Protein AF-A0A2G9T7V9-F1 (afdb_monomer_lite)

Secondary structure (DSSP, 8-state):
-------TTTTTTS----HHHHHHTHHHHHHHHHHHHHHHTT--HHHHHHHHHHHHHHHHHHHS-GGGGSHHHHHHHHHTTHHHHHHHHHHTTTS--TTTTS--------------TT--HHHHHHHTT-S----PPPP-----------------------

InterPro domains:
  IPR026791 Dedicator of cytokinesis [PTHR23317] (16-110)

Radius of gyration: 36.36 Å; chains: 1; bounding box: 128×68×37 Å

pLDDT: mean 70.46, std 20.94, range [32.72, 96.25]

Organism: Teladorsagia circumcincta (NCBI:txid45464)

Sequence (162 aa):
STTTTLDSWGSLGSGELSYEFRRCHYLVGLALADLAAVLDSSSSSVLHARAIGLIHNLLSSHEADSRLTDPTIRARVAGLYLPLVTIVLDVAGQIHDPFANSPTGTREDRNGNSTSPGVNPKVALAIAGIGSAPSPPRTPTELNNNRPEKNKAMLNLELSRQ

Structure (mmCIF, N/CA/C/O backbone):
data_AF-A0A2G9T7V9-F1
#
_entry.id   AF-A0A2G9T7V9-F1
#
loop_
_atom_site.group_PDB
_atom_site.id
_atom_site.type_symbol
_atom_site.label_atom_id
_atom_site.label_alt_id
_atom_site.label_comp_id
_atom_site.label_asym_id
_atom_site.label_entity_id
_atom_site.label_seq_id
_atom_site.pdbx_PDB_ins_code
_atom_site.Cartn_x
_atom_site.Cartn_y
_atom_site.Cartn_z
_atom_site.occupancy
_atom_site.B_iso_or_equiv
_atom_site.auth_seq_id
_atom_site.auth_comp_id
_atom_site.auth_asym_id
_atom_site.auth_atom_id
_atom_site.pdbx_PDB_model_num
ATOM 1 N N . SER A 1 1 ? -41.106 -0.424 5.932 1.00 46.16 1 SER A N 1
ATOM 2 C CA . SER A 1 1 ? -40.651 -1.789 5.635 1.00 46.16 1 SER A CA 1
ATOM 3 C C . SER A 1 1 ? -39.223 -1.753 5.153 1.00 46.16 1 SER A C 1
ATOM 5 O O . SER A 1 1 ? -38.904 -1.038 4.214 1.00 46.16 1 SER A O 1
ATOM 7 N N . THR A 1 2 ? -38.386 -2.459 5.890 1.00 42.75 2 THR A N 1
ATOM 8 C CA . THR A 1 2 ? -36.970 -2.752 5.687 1.00 42.75 2 THR A CA 1
ATOM 9 C C . THR A 1 2 ? -36.777 -3.535 4.385 1.00 42.75 2 THR A C 1
ATOM 11 O O . THR A 1 2 ? -37.473 -4.524 4.177 1.00 42.75 2 THR A O 1
ATOM 14 N N . THR A 1 3 ? -35.846 -3.131 3.521 1.00 45.44 3 THR A N 1
ATOM 15 C CA . THR A 1 3 ? -35.287 -4.018 2.491 1.00 45.44 3 THR A CA 1
ATOM 16 C C . THR A 1 3 ? -33.825 -3.662 2.251 1.00 45.44 3 THR A C 1
ATOM 18 O O . THR A 1 3 ? -33.453 -2.515 2.027 1.00 45.44 3 THR A O 1
ATOM 21 N N . THR A 1 4 ? -33.022 -4.692 2.432 1.00 49.94 4 THR A N 1
ATOM 22 C CA . THR A 1 4 ? -31.573 -4.801 2.499 1.00 49.94 4 THR A CA 1
ATOM 23 C C . THR A 1 4 ? -30.913 -4.640 1.132 1.00 49.94 4 THR A C 1
ATOM 25 O O . THR A 1 4 ? -31.310 -5.319 0.192 1.00 49.94 4 THR A O 1
ATOM 28 N N . THR A 1 5 ? -29.846 -3.846 1.049 1.00 46.69 5 THR A N 1
ATOM 29 C CA . THR A 1 5 ? -28.776 -4.033 0.051 1.00 46.69 5 THR A CA 1
ATOM 30 C C . THR A 1 5 ? -27.459 -4.103 0.815 1.00 46.69 5 THR A C 1
ATOM 32 O O . THR A 1 5 ? -26.733 -3.120 0.968 1.00 46.69 5 THR A O 1
ATOM 35 N N . LEU A 1 6 ? -27.245 -5.267 1.422 1.00 48.47 6 LEU A N 1
ATOM 36 C CA . LEU A 1 6 ? -26.083 -5.645 2.216 1.00 48.47 6 LEU A CA 1
ATOM 37 C C . LEU A 1 6 ? -25.317 -6.699 1.406 1.00 48.47 6 LEU A C 1
ATOM 39 O O . LEU A 1 6 ? -25.261 -7.858 1.797 1.00 48.47 6 LEU A O 1
ATOM 43 N N . ASP A 1 7 ? -24.797 -6.322 0.237 1.00 44.56 7 ASP A N 1
ATOM 44 C CA . ASP A 1 7 ? -24.113 -7.278 -0.648 1.00 44.56 7 ASP A CA 1
ATOM 45 C C . ASP A 1 7 ? -23.092 -6.656 -1.623 1.00 44.56 7 ASP A C 1
ATOM 47 O O . ASP A 1 7 ? -22.383 -7.383 -2.310 1.00 44.56 7 ASP A O 1
ATOM 51 N N . SER A 1 8 ? -22.855 -5.337 -1.611 1.00 44.84 8 SER A N 1
ATOM 52 C CA . SER A 1 8 ? -21.847 -4.737 -2.512 1.00 44.84 8 SER A CA 1
ATOM 53 C C . SER A 1 8 ? -20.397 -4.771 -1.991 1.00 44.84 8 SER A C 1
ATOM 55 O O . SER A 1 8 ? -19.500 -4.230 -2.637 1.00 44.84 8 SER A O 1
ATOM 57 N N . TRP A 1 9 ? -20.131 -5.392 -0.838 1.00 51.91 9 TRP A N 1
ATOM 58 C CA . TRP A 1 9 ? -18.762 -5.617 -0.337 1.00 51.91 9 TRP A CA 1
ATOM 59 C C . TRP A 1 9 ? -18.235 -7.034 -0.601 1.00 51.91 9 TRP A C 1
ATOM 61 O O . TRP A 1 9 ? -17.067 -7.302 -0.334 1.00 51.91 9 TRP A O 1
ATOM 71 N N . GLY A 1 10 ? -19.046 -7.921 -1.191 1.00 45.84 10 GLY A N 1
ATOM 72 C CA . GLY A 1 10 ? -18.648 -9.298 -1.514 1.00 45.84 10 GLY A CA 1
ATOM 73 C C . GLY A 1 10 ? -17.699 -9.442 -2.711 1.00 45.84 10 GLY A C 1
ATOM 74 O O . GLY A 1 10 ? -17.119 -10.506 -2.890 1.00 45.84 10 GLY A O 1
ATOM 75 N N . SER A 1 11 ? -17.499 -8.383 -3.506 1.00 48.94 11 SER A N 1
ATOM 76 C CA . SER A 1 11 ? -16.651 -8.401 -4.712 1.00 48.94 11 SER A CA 1
ATOM 77 C C . SER A 1 11 ? -15.476 -7.411 -4.660 1.00 48.94 11 SER A C 1
ATOM 79 O O . SER A 1 11 ? -14.914 -7.065 -5.693 1.00 48.94 11 SER A O 1
ATOM 81 N N . LEU A 1 12 ? -15.077 -6.950 -3.470 1.00 52.12 12 LEU A N 1
ATOM 82 C CA . LEU A 1 12 ? -13.836 -6.175 -3.276 1.00 52.12 12 LEU A CA 1
ATOM 83 C C . LEU A 1 12 ? -12.598 -7.082 -3.097 1.00 52.12 12 LEU A C 1
ATOM 85 O O . LEU A 1 12 ? -11.537 -6.617 -2.696 1.00 52.12 12 LEU A O 1
ATOM 89 N N . GLY A 1 13 ? -12.752 -8.386 -3.357 1.00 51.69 13 GLY A N 1
ATOM 90 C CA . GLY A 1 13 ? -11.732 -9.419 -3.174 1.00 51.69 13 GLY A CA 1
ATOM 91 C C . GLY A 1 13 ? -10.824 -9.672 -4.378 1.00 51.69 13 GLY A C 1
ATOM 92 O O . GLY A 1 13 ? -9.943 -10.523 -4.276 1.00 51.69 13 GLY A O 1
ATOM 93 N N . SER A 1 14 ? -10.983 -8.967 -5.502 1.00 54.47 14 SER A N 1
ATOM 94 C CA . SER A 1 14 ? -9.890 -8.925 -6.471 1.00 54.47 14 SER A CA 1
ATOM 95 C C . SER A 1 14 ? -8.877 -7.918 -5.935 1.00 54.47 14 SER A C 1
ATOM 97 O O . SER A 1 14 ? -9.189 -6.740 -5.781 1.00 54.47 14 SER A O 1
ATOM 99 N N . GLY A 1 15 ? -7.667 -8.366 -5.593 1.00 61.34 15 GLY A N 1
ATOM 100 C CA . GLY A 1 15 ? -6.521 -7.500 -5.273 1.00 61.34 15 GLY A CA 1
ATOM 101 C C . GLY A 1 15 ? -6.060 -6.694 -6.492 1.00 61.34 15 GLY A C 1
ATOM 102 O O . GLY A 1 15 ? -4.878 -6.625 -6.796 1.00 61.34 15 GLY A O 1
ATOM 103 N N . GLU A 1 16 ? -6.998 -6.151 -7.253 1.00 78.12 16 GLU A N 1
ATOM 104 C CA . GLU A 1 16 ? -6.792 -5.470 -8.509 1.00 78.12 16 GLU A CA 1
ATOM 105 C C . GLU A 1 16 ? -6.872 -3.966 -8.263 1.00 78.12 16 GLU A C 1
ATOM 107 O O . GLU A 1 16 ? -7.810 -3.459 -7.638 1.00 78.12 16 GLU A O 1
ATOM 112 N N . LEU A 1 17 ? -5.886 -3.232 -8.776 1.00 88.00 17 LEU A N 1
ATOM 113 C CA . LEU A 1 17 ? -5.817 -1.777 -8.683 1.00 88.00 17 LEU A CA 1
ATOM 114 C C . LEU A 1 17 ? -6.781 -1.106 -9.685 1.00 88.00 17 LEU A C 1
ATOM 116 O O . LEU A 1 17 ? -6.388 -0.347 -10.574 1.00 88.00 17 LEU A O 1
ATOM 120 N N . SER A 1 18 ? -8.071 -1.405 -9.554 1.00 86.94 18 SER A N 1
ATOM 121 C CA . SER A 1 18 ? -9.116 -0.930 -10.460 1.00 86.94 18 SER A CA 1
ATOM 122 C C . SER A 1 18 ? -9.329 0.589 -10.378 1.00 86.94 18 SER A C 1
ATOM 124 O O . SER A 1 18 ? -8.910 1.277 -9.441 1.00 86.94 18 SER A O 1
ATOM 126 N N . TYR A 1 19 ? -10.013 1.150 -11.379 1.00 88.19 19 TYR A N 1
ATOM 127 C CA . TYR A 1 19 ? -10.420 2.560 -11.370 1.00 88.19 19 TYR A CA 1
ATOM 128 C C . TYR A 1 19 ? -11.308 2.900 -10.162 1.00 88.19 19 TYR A C 1
ATOM 130 O O . TYR A 1 19 ? -11.070 3.900 -9.486 1.00 88.19 19 TYR A O 1
ATOM 138 N N . GLU A 1 20 ? -12.273 2.038 -9.842 1.00 84.94 20 GLU A N 1
ATOM 139 C CA . GLU A 1 20 ? -13.173 2.231 -8.700 1.00 84.94 20 GLU A CA 1
ATOM 140 C C . GLU A 1 20 ? -12.425 2.157 -7.363 1.00 84.94 20 GLU A C 1
ATOM 142 O O . GLU A 1 20 ? -12.636 3.005 -6.494 1.00 84.94 20 GLU A O 1
ATOM 147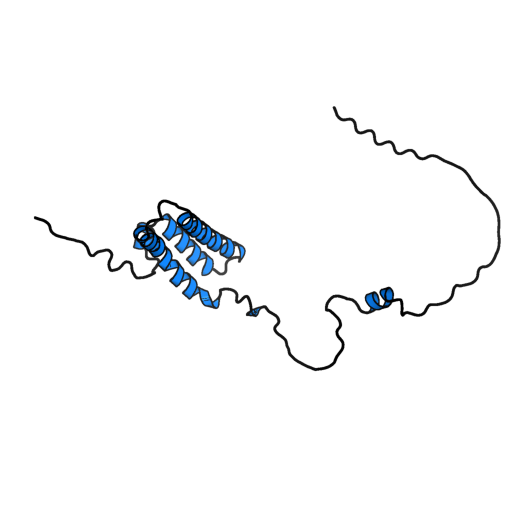 N N . PHE A 1 21 ? -11.467 1.232 -7.217 1.00 85.19 21 PHE A N 1
ATOM 148 C CA . PHE A 1 21 ? -10.611 1.173 -6.029 1.00 85.19 21 PHE A CA 1
ATOM 149 C C . PHE A 1 21 ? -9.829 2.480 -5.827 1.00 85.19 21 PHE A C 1
ATOM 151 O O . PHE A 1 21 ? -9.834 3.043 -4.728 1.00 85.19 21 PHE A O 1
ATOM 158 N N . ARG A 1 22 ? -9.210 3.003 -6.897 1.00 88.25 22 ARG A N 1
ATOM 159 C CA . ARG A 1 22 ? -8.456 4.267 -6.858 1.00 88.25 22 ARG A CA 1
ATOM 160 C C . ARG A 1 22 ? -9.331 5.472 -6.536 1.00 88.25 22 ARG A C 1
ATOM 162 O O . ARG A 1 22 ? -8.850 6.412 -5.920 1.00 88.25 22 ARG A O 1
ATOM 169 N N . ARG A 1 23 ? -10.607 5.461 -6.915 1.00 88.00 23 ARG A N 1
ATOM 170 C CA . ARG A 1 23 ? -11.542 6.547 -6.586 1.00 88.00 23 ARG A CA 1
ATOM 171 C C . ARG A 1 23 ? -12.010 6.504 -5.141 1.00 88.00 23 ARG A C 1
ATOM 173 O O . ARG A 1 23 ? -12.036 7.543 -4.489 1.00 88.00 23 ARG A O 1
ATOM 180 N N . CYS A 1 24 ? -12.357 5.321 -4.642 1.00 87.81 24 CYS A N 1
ATOM 181 C CA . CYS A 1 24 ? -12.837 5.143 -3.272 1.00 87.81 24 CYS A CA 1
ATOM 182 C C . CYS A 1 24 ? -11.726 5.343 -2.231 1.00 87.81 24 CYS A C 1
ATOM 184 O O . CYS A 1 24 ? -11.992 5.820 -1.131 1.00 87.81 24 CYS A O 1
ATOM 186 N N . HIS A 1 25 ? -10.478 5.025 -2.585 1.00 90.19 25 HIS A N 1
ATOM 187 C CA . HIS A 1 25 ? -9.323 5.112 -1.691 1.00 90.19 25 HIS A CA 1
ATOM 188 C C . HIS A 1 25 ? -8.224 5.984 -2.297 1.00 90.19 25 HIS A C 1
ATOM 190 O O . HIS A 1 25 ? -7.100 5.527 -2.481 1.00 90.19 25 HIS A O 1
ATOM 196 N N . TYR A 1 26 ? -8.547 7.242 -2.607 1.00 90.56 26 TYR A N 1
ATOM 197 C CA . TYR A 1 26 ? -7.709 8.121 -3.433 1.00 90.56 26 TYR A CA 1
ATOM 198 C C . TYR A 1 26 ? -6.217 8.131 -3.079 1.00 90.56 26 TYR A C 1
ATOM 200 O O . TYR A 1 26 ? -5.394 7.867 -3.948 1.00 90.56 26 TYR A O 1
ATOM 208 N N . LEU A 1 27 ? -5.846 8.377 -1.817 1.00 93.81 27 LEU A N 1
ATOM 209 C CA . LEU A 1 27 ? -4.430 8.473 -1.432 1.00 93.81 27 LEU A CA 1
ATOM 210 C C . LEU A 1 27 ? -3.686 7.135 -1.559 1.00 93.81 27 LEU A C 1
ATOM 212 O O . LEU A 1 27 ? -2.594 7.095 -2.119 1.00 93.81 27 LEU A O 1
ATOM 216 N N . VAL A 1 28 ? -4.282 6.043 -1.071 1.00 94.50 28 VAL A N 1
ATOM 217 C CA . VAL A 1 28 ? -3.675 4.701 -1.131 1.00 94.50 28 VAL A CA 1
ATOM 218 C C . VAL A 1 28 ? -3.628 4.207 -2.576 1.00 94.50 28 VAL A C 1
ATOM 220 O O . VAL A 1 28 ? -2.599 3.728 -3.037 1.00 94.50 28 VAL A O 1
ATOM 223 N N . GLY A 1 29 ? -4.722 4.372 -3.317 1.00 93.81 29 GLY A N 1
ATOM 224 C CA . GLY A 1 29 ? -4.819 3.990 -4.719 1.00 93.81 29 GLY A CA 1
ATOM 225 C C . GLY A 1 29 ? -3.872 4.780 -5.619 1.00 93.81 29 GLY A C 1
ATOM 226 O O . GLY A 1 29 ? -3.302 4.197 -6.536 1.00 93.81 29 GLY A O 1
ATOM 227 N N . LEU A 1 30 ? -3.661 6.072 -5.348 1.00 94.56 30 LEU A N 1
ATOM 228 C CA . LEU A 1 30 ? -2.665 6.885 -6.046 1.00 94.56 30 LEU A CA 1
ATOM 229 C C . LEU A 1 30 ? -1.245 6.404 -5.738 1.00 94.56 30 LEU A C 1
ATOM 231 O O . LEU A 1 30 ? -0.467 6.207 -6.663 1.00 94.56 30 LEU A O 1
ATOM 235 N N . ALA A 1 31 ? -0.925 6.165 -4.464 1.00 95.88 31 ALA A N 1
ATOM 236 C CA . ALA A 1 31 ? 0.385 5.668 -4.052 1.00 95.88 31 ALA A CA 1
ATOM 237 C C . ALA A 1 31 ? 0.715 4.296 -4.667 1.00 95.88 31 ALA A C 1
ATOM 239 O O . ALA A 1 31 ? 1.820 4.086 -5.159 1.00 95.88 31 ALA A O 1
ATOM 240 N N . LEU A 1 32 ? -0.250 3.371 -4.679 1.00 95.62 32 LEU A N 1
ATOM 241 C CA . LEU A 1 32 ? -0.089 2.050 -5.292 1.00 95.62 32 LEU A CA 1
ATOM 242 C C . LEU A 1 32 ? 0.015 2.132 -6.822 1.00 95.62 32 LEU A C 1
ATOM 244 O O . LEU A 1 32 ? 0.779 1.375 -7.415 1.00 95.62 32 LEU A O 1
ATOM 248 N N . ALA A 1 33 ? -0.703 3.060 -7.463 1.00 94.25 33 ALA A N 1
ATOM 249 C CA . ALA A 1 33 ? -0.586 3.288 -8.905 1.00 94.25 33 ALA A CA 1
ATOM 250 C C . ALA A 1 33 ? 0.780 3.861 -9.285 1.00 94.25 33 ALA A C 1
ATOM 252 O O . ALA A 1 33 ? 1.359 3.435 -10.281 1.00 94.25 33 ALA A O 1
ATOM 253 N N . ASP A 1 34 ? 1.291 4.796 -8.485 1.00 94.19 34 ASP A N 1
ATOM 254 C CA . ASP A 1 34 ? 2.618 5.376 -8.675 1.00 94.19 34 ASP A CA 1
ATOM 255 C C . ASP A 1 34 ? 3.708 4.315 -8.480 1.00 94.19 34 ASP A C 1
ATOM 257 O O . ASP A 1 34 ? 4.593 4.184 -9.320 1.00 94.19 34 ASP A O 1
ATOM 261 N N . LEU A 1 35 ? 3.589 3.470 -7.445 1.00 95.31 35 LEU A N 1
ATOM 262 C CA . LEU A 1 35 ? 4.486 2.328 -7.260 1.00 95.31 35 LEU A CA 1
ATOM 263 C C . LEU A 1 35 ? 4.473 1.400 -8.484 1.00 95.31 35 LEU A C 1
ATOM 265 O O . LEU A 1 35 ? 5.539 1.076 -8.998 1.00 95.31 35 LEU A O 1
ATOM 269 N N . ALA A 1 36 ? 3.294 0.988 -8.958 1.00 93.50 36 ALA A N 1
ATOM 270 C CA . ALA A 1 36 ? 3.177 0.100 -10.114 1.00 93.50 36 ALA A CA 1
ATOM 271 C C . ALA A 1 36 ? 3.822 0.709 -11.372 1.00 93.50 36 ALA A C 1
ATOM 273 O O . ALA A 1 36 ? 4.605 0.046 -12.045 1.00 93.50 36 ALA A O 1
ATOM 274 N N . ALA A 1 37 ? 3.554 1.988 -11.649 1.00 93.31 37 ALA A N 1
ATOM 275 C CA . ALA A 1 37 ? 4.118 2.689 -12.801 1.00 93.31 37 ALA A CA 1
ATOM 276 C C . ALA A 1 37 ? 5.645 2.840 -12.709 1.00 93.31 37 ALA A C 1
ATOM 278 O O . ALA A 1 37 ? 6.350 2.651 -13.700 1.00 93.31 37 ALA A O 1
ATOM 279 N N . VAL A 1 38 ? 6.166 3.162 -11.520 1.00 93.56 38 VAL A N 1
ATOM 280 C CA . VAL A 1 38 ? 7.609 3.288 -11.291 1.00 93.56 38 VAL A CA 1
ATOM 281 C C . VAL A 1 38 ? 8.301 1.943 -11.470 1.00 93.56 38 VAL A C 1
ATOM 283 O O . VAL A 1 38 ? 9.335 1.906 -12.127 1.00 93.56 38 VAL A O 1
ATOM 286 N N . LEU A 1 39 ? 7.739 0.856 -10.937 1.00 90.50 39 LEU A N 1
ATOM 287 C CA . LEU A 1 39 ? 8.347 -0.471 -11.041 1.00 90.50 39 LEU A CA 1
ATOM 288 C C . LEU A 1 39 ? 8.301 -1.057 -12.464 1.00 90.50 39 LEU A C 1
ATOM 290 O O . LEU A 1 39 ? 9.210 -1.799 -12.821 1.00 90.50 39 LEU A O 1
ATOM 294 N N . ASP A 1 40 ? 7.276 -0.738 -13.261 1.00 88.38 40 ASP A N 1
ATOM 295 C CA . ASP A 1 40 ? 7.162 -1.182 -14.663 1.00 88.38 40 ASP A CA 1
ATOM 296 C C . ASP A 1 40 ? 8.097 -0.401 -15.604 1.00 88.38 40 ASP A C 1
ATOM 298 O O . ASP A 1 40 ? 8.636 -0.916 -16.584 1.00 88.38 40 ASP A O 1
ATOM 302 N N . SER A 1 41 ? 8.345 0.869 -15.291 1.00 85.19 41 SER A N 1
ATOM 303 C CA . SER A 1 41 ? 9.306 1.672 -16.039 1.00 85.19 41 SER A CA 1
ATOM 304 C C . SER A 1 41 ? 10.750 1.197 -15.801 1.00 85.19 41 SER A C 1
ATOM 306 O O . SER A 1 41 ? 11.115 0.826 -14.690 1.00 85.19 41 SER A O 1
ATOM 308 N N . SER A 1 42 ? 11.635 1.291 -16.808 1.00 73.31 42 SER A N 1
ATOM 309 C CA . SER A 1 42 ? 13.095 1.085 -16.640 1.00 73.31 42 SER A CA 1
ATOM 310 C C . SER A 1 42 ? 13.771 2.242 -15.876 1.00 73.31 42 SER A C 1
ATOM 312 O O . SER A 1 42 ? 14.820 2.755 -16.270 1.00 73.31 42 SER A O 1
ATOM 314 N N . SER A 1 43 ? 13.114 2.719 -14.823 1.00 70.88 43 SER A N 1
ATOM 315 C CA . SER A 1 43 ? 13.476 3.888 -14.041 1.00 70.88 43 SER A CA 1
ATOM 316 C C . SER A 1 43 ? 14.731 3.678 -13.203 1.00 70.88 43 SER A C 1
ATOM 318 O O . SER A 1 43 ? 15.193 2.569 -12.944 1.00 70.88 43 SER A O 1
ATOM 320 N N . SER A 1 44 ? 15.291 4.796 -12.737 1.00 83.75 44 SER A N 1
ATOM 321 C CA . SER A 1 44 ? 16.399 4.795 -11.784 1.00 83.75 44 SER A CA 1
ATOM 322 C C . SER A 1 44 ? 16.037 4.005 -10.521 1.00 83.75 44 SER A C 1
ATOM 324 O O . SER A 1 44 ? 14.975 4.222 -9.933 1.00 83.75 44 SER A O 1
ATOM 326 N N . SER A 1 45 ? 16.967 3.181 -10.031 1.00 84.75 45 SER A N 1
ATOM 327 C CA . SER A 1 45 ? 16.842 2.463 -8.752 1.00 84.75 45 SER A CA 1
ATOM 328 C C . SER A 1 45 ? 16.521 3.386 -7.569 1.00 84.75 45 SER A C 1
ATOM 330 O O . SER A 1 45 ? 15.868 2.973 -6.612 1.00 84.75 45 SER A O 1
ATOM 332 N N . VAL A 1 46 ? 16.915 4.661 -7.655 1.00 89.00 46 VAL A N 1
ATOM 333 C CA . VAL A 1 46 ? 16.584 5.698 -6.669 1.00 89.00 46 VAL A CA 1
ATOM 334 C C . VAL A 1 46 ? 15.076 5.962 -6.615 1.00 89.00 46 VAL A C 1
ATOM 336 O O . VAL A 1 46 ? 14.522 6.132 -5.530 1.00 89.00 46 VAL A O 1
ATOM 339 N N . LEU A 1 47 ? 14.393 5.974 -7.764 1.00 91.31 47 LEU A N 1
ATOM 340 C CA . LEU A 1 47 ? 12.940 6.150 -7.821 1.00 91.31 47 LEU A CA 1
ATOM 341 C C . LEU A 1 47 ? 12.215 4.925 -7.270 1.00 91.31 47 LEU A C 1
ATOM 343 O O . LEU A 1 47 ? 11.270 5.095 -6.503 1.00 91.31 47 LEU A O 1
ATOM 347 N N . HIS A 1 48 ? 12.704 3.717 -7.567 1.00 91.00 48 HIS A N 1
ATOM 348 C CA . HIS A 1 48 ? 12.146 2.484 -7.004 1.00 91.00 48 HIS A CA 1
ATOM 349 C C . HIS A 1 48 ? 12.245 2.511 -5.475 1.00 91.00 48 HIS A C 1
ATOM 351 O O . HIS A 1 48 ? 11.245 2.330 -4.785 1.00 91.00 48 HIS A O 1
ATOM 357 N N . ALA A 1 49 ? 13.424 2.841 -4.933 1.00 91.06 49 ALA A N 1
ATOM 358 C CA . ALA A 1 49 ? 13.627 2.962 -3.491 1.00 91.06 49 ALA A CA 1
ATOM 359 C C . ALA A 1 49 ? 12.701 4.013 -2.854 1.00 91.06 49 ALA A C 1
ATOM 361 O O . ALA A 1 49 ? 12.166 3.795 -1.767 1.00 91.06 49 ALA A O 1
ATOM 362 N N . ARG A 1 50 ? 12.467 5.142 -3.535 1.00 94.06 50 ARG A N 1
ATOM 363 C CA . ARG A 1 50 ? 11.576 6.200 -3.045 1.00 94.06 50 ARG A CA 1
ATOM 364 C C . ARG A 1 50 ? 10.105 5.780 -3.055 1.00 94.06 50 ARG A C 1
ATOM 366 O O . ARG A 1 50 ? 9.412 6.042 -2.074 1.00 94.06 50 ARG A O 1
ATOM 373 N N . ALA A 1 51 ? 9.642 5.132 -4.122 1.00 94.19 51 ALA A N 1
ATOM 374 C CA . ALA A 1 51 ? 8.273 4.629 -4.228 1.00 94.19 51 ALA A CA 1
ATOM 375 C C . ALA A 1 51 ? 8.002 3.531 -3.185 1.00 94.19 51 ALA A C 1
ATOM 377 O O . ALA A 1 51 ? 7.000 3.581 -2.473 1.00 94.19 51 ALA A O 1
ATOM 378 N N . ILE A 1 52 ? 8.945 2.599 -3.011 1.00 93.69 52 ILE A N 1
ATOM 379 C CA . ILE A 1 52 ? 8.884 1.570 -1.963 1.00 93.69 52 ILE A CA 1
ATOM 380 C C . ILE A 1 52 ? 8.855 2.221 -0.575 1.00 93.69 52 ILE A C 1
ATOM 382 O O . ILE A 1 52 ? 8.014 1.874 0.254 1.00 93.69 52 ILE A O 1
ATOM 386 N N . GLY A 1 53 ? 9.724 3.206 -0.329 1.00 95.25 53 GLY A N 1
ATOM 387 C CA . GLY A 1 53 ? 9.758 3.950 0.930 1.00 95.25 53 GLY A CA 1
ATOM 388 C C . GLY A 1 53 ? 8.449 4.68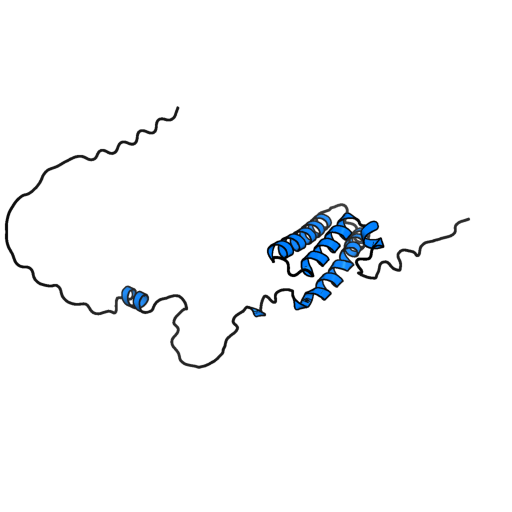5 1.232 1.00 95.25 53 GLY A C 1
ATOM 389 O O . GLY A 1 53 ? 8.019 4.722 2.383 1.00 95.25 53 GLY A O 1
ATOM 390 N N . LEU A 1 54 ? 7.773 5.225 0.213 1.00 96.00 54 LEU A N 1
ATOM 391 C CA . LEU A 1 54 ? 6.454 5.842 0.363 1.00 96.00 54 LEU A CA 1
ATOM 392 C C . LEU A 1 54 ? 5.421 4.819 0.851 1.00 96.00 54 LEU A C 1
ATOM 394 O O . LEU A 1 54 ? 4.736 5.080 1.843 1.00 96.00 54 LEU A O 1
ATOM 398 N N . ILE A 1 55 ? 5.333 3.654 0.201 1.00 96.25 55 ILE A N 1
ATOM 399 C CA . ILE A 1 55 ? 4.400 2.589 0.601 1.00 96.25 55 ILE A CA 1
ATOM 400 C C . ILE A 1 55 ? 4.717 2.074 2.005 1.00 96.25 55 ILE A C 1
ATOM 402 O O . ILE A 1 55 ? 3.804 1.917 2.815 1.00 96.25 55 ILE A O 1
ATOM 406 N N . HIS A 1 56 ? 5.999 1.891 2.322 1.00 96.06 56 HIS A N 1
ATOM 407 C CA . HIS A 1 56 ? 6.444 1.508 3.657 1.00 96.06 56 HIS A CA 1
ATOM 408 C C . HIS A 1 56 ? 5.982 2.518 4.714 1.00 96.06 56 HIS A C 1
ATOM 410 O O . HIS A 1 56 ? 5.338 2.142 5.687 1.00 96.06 56 HIS A O 1
ATOM 416 N N . ASN A 1 57 ? 6.231 3.813 4.503 1.00 95.56 57 ASN A N 1
ATOM 417 C CA . ASN A 1 57 ? 5.829 4.857 5.447 1.00 95.56 57 ASN A CA 1
ATOM 418 C C . ASN A 1 57 ? 4.313 4.903 5.659 1.00 95.56 57 ASN A C 1
ATOM 420 O O . ASN A 1 57 ? 3.853 5.148 6.774 1.00 95.56 57 ASN A O 1
ATOM 424 N N . LEU A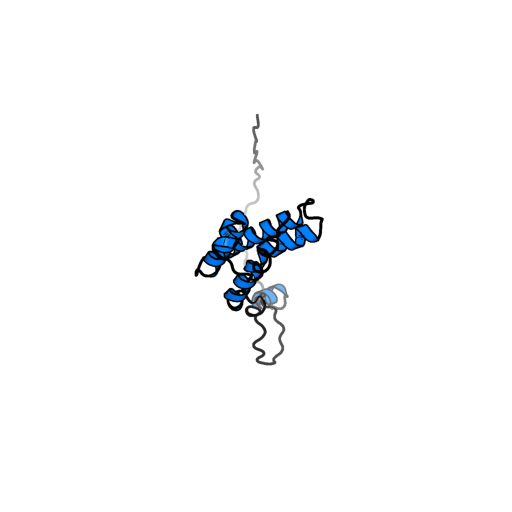 1 58 ? 3.533 4.664 4.605 1.00 94.88 58 LEU A N 1
ATOM 425 C CA . LEU A 1 58 ? 2.078 4.632 4.690 1.00 94.88 58 LEU A CA 1
ATOM 426 C C . LEU A 1 58 ? 1.592 3.438 5.528 1.00 94.88 58 LEU A C 1
ATOM 428 O O . LEU A 1 58 ? 0.749 3.613 6.406 1.00 94.88 58 LEU A O 1
ATOM 432 N N . LEU A 1 59 ? 2.167 2.252 5.303 1.00 94.69 59 LEU A N 1
ATOM 433 C CA . LEU A 1 59 ? 1.899 1.054 6.103 1.00 94.69 59 LEU A CA 1
ATOM 434 C C . LEU A 1 59 ? 2.287 1.264 7.570 1.00 94.69 59 LEU A C 1
ATOM 436 O O . LEU A 1 59 ? 1.463 1.021 8.448 1.00 94.69 59 LEU A O 1
ATOM 440 N N . SER A 1 60 ? 3.485 1.793 7.837 1.00 94.94 60 SER A N 1
ATOM 441 C CA . SER A 1 60 ? 3.940 2.101 9.199 1.00 94.94 60 SER A CA 1
ATOM 442 C C . SER A 1 60 ? 3.055 3.141 9.887 1.00 94.94 60 SER A C 1
ATOM 444 O O . SER A 1 60 ? 2.797 3.035 11.082 1.00 94.94 60 SER A O 1
ATOM 446 N N . SER A 1 61 ? 2.549 4.133 9.148 1.00 93.88 61 SER A N 1
ATOM 447 C CA . SER A 1 61 ? 1.630 5.136 9.701 1.00 93.88 61 SER A CA 1
ATOM 448 C C . SER A 1 61 ? 0.305 4.509 10.137 1.00 93.88 61 SER A C 1
ATOM 450 O O . SER A 1 61 ? -0.216 4.861 11.190 1.00 93.88 61 SER A O 1
ATOM 452 N N . HIS A 1 62 ? -0.227 3.557 9.364 1.00 94.31 62 HIS A N 1
ATOM 453 C CA . HIS A 1 62 ? -1.416 2.799 9.757 1.00 94.31 62 HIS A CA 1
ATOM 454 C C . HIS A 1 62 ? -1.136 1.801 10.886 1.00 94.31 62 HIS A C 1
ATOM 456 O O . HIS A 1 62 ? -1.981 1.600 11.750 1.00 94.31 62 HIS A O 1
ATOM 462 N N . GLU A 1 63 ? 0.043 1.188 10.921 1.00 91.12 63 GLU A N 1
ATOM 463 C CA . GLU A 1 63 ? 0.424 0.299 12.018 1.00 91.12 63 GLU A CA 1
ATOM 464 C C . GLU A 1 63 ? 0.516 1.049 13.357 1.00 91.12 63 GLU A C 1
ATOM 466 O O . GLU A 1 63 ? 0.071 0.542 14.385 1.00 91.12 63 GLU A O 1
ATOM 471 N N . ALA A 1 64 ? 1.040 2.278 13.340 1.00 93.19 64 ALA A N 1
ATOM 472 C CA . ALA A 1 64 ? 1.189 3.115 14.527 1.00 93.19 64 ALA A CA 1
ATOM 473 C C . ALA A 1 64 ? -0.103 3.835 14.965 1.00 93.19 64 ALA A C 1
ATOM 475 O O . ALA A 1 64 ? -0.135 4.421 16.052 1.00 93.19 64 ALA A O 1
ATOM 476 N N . ASP A 1 65 ? -1.167 3.827 14.154 1.00 94.12 65 ASP A N 1
ATOM 477 C CA . ASP A 1 65 ? -2.416 4.509 14.497 1.00 94.12 65 ASP A CA 1
ATOM 478 C C . ASP A 1 65 ? -3.194 3.720 15.563 1.00 94.12 65 ASP A C 1
ATOM 480 O O . ASP A 1 65 ? -3.776 2.663 15.310 1.00 94.12 65 ASP A O 1
ATOM 484 N N . SER A 1 66 ? -3.269 4.278 16.773 1.00 92.25 66 SER A N 1
ATOM 485 C CA . SER A 1 66 ? -3.996 3.687 17.902 1.00 92.25 66 SER A CA 1
ATOM 486 C C . SER A 1 66 ? -5.497 3.512 17.644 1.00 92.25 66 SER A C 1
ATOM 488 O O . SER A 1 66 ? -6.147 2.690 18.295 1.00 92.25 66 SER A O 1
ATOM 490 N N . ARG A 1 67 ? -6.071 4.217 16.662 1.00 92.06 67 ARG A N 1
ATOM 491 C CA . ARG A 1 67 ? -7.465 4.026 16.232 1.00 92.06 67 ARG A CA 1
ATOM 492 C C . ARG A 1 67 ? -7.669 2.693 15.505 1.00 92.06 67 ARG A C 1
ATOM 494 O O . ARG A 1 67 ? -8.788 2.188 15.479 1.00 92.06 67 ARG A O 1
ATOM 501 N N . LEU A 1 68 ? -6.601 2.087 14.976 1.00 90.44 68 LEU A N 1
ATOM 502 C CA . LEU A 1 68 ? -6.591 0.792 14.277 1.00 90.44 68 LEU A CA 1
ATOM 503 C C . LEU A 1 68 ? -6.326 -0.402 15.220 1.00 90.44 68 LEU A C 1
ATOM 505 O O . LEU A 1 68 ? -5.913 -1.492 14.802 1.00 90.44 68 LEU A O 1
ATOM 509 N N . THR A 1 69 ? -6.602 -0.223 16.516 1.00 90.62 69 THR A N 1
ATOM 510 C CA . THR A 1 69 ? -6.474 -1.284 17.527 1.00 90.62 69 THR A CA 1
ATOM 511 C C . THR A 1 69 ? -7.532 -2.384 17.358 1.00 90.62 69 THR A C 1
ATOM 513 O O . THR A 1 69 ? -7.239 -3.548 17.627 1.00 90.62 69 THR A O 1
ATOM 516 N N . ASP A 1 70 ? -8.730 -2.049 16.861 1.00 93.50 70 ASP A N 1
ATOM 517 C CA . ASP A 1 70 ? -9.790 -3.029 16.581 1.00 93.50 70 ASP A CA 1
ATOM 518 C C . ASP A 1 70 ? -9.387 -3.944 15.405 1.00 93.50 70 ASP A C 1
ATOM 520 O O . ASP A 1 70 ? -9.143 -3.441 14.298 1.00 93.50 70 ASP A O 1
ATOM 524 N N . PRO A 1 71 ? -9.343 -5.278 15.598 1.00 90.56 71 PRO A N 1
ATOM 525 C CA . PRO A 1 71 ? -8.991 -6.227 14.542 1.00 90.56 71 PRO A CA 1
ATOM 526 C C . PRO A 1 71 ? -9.892 -6.114 13.307 1.00 90.56 71 PRO A C 1
ATOM 528 O O . PRO A 1 71 ? -9.427 -6.315 12.186 1.00 90.56 71 PRO A O 1
ATOM 531 N N . THR A 1 72 ? -11.158 -5.743 13.484 1.00 90.00 72 THR A N 1
ATOM 532 C CA . THR A 1 72 ? -12.129 -5.611 12.392 1.00 90.00 72 THR A CA 1
ATOM 533 C C . THR A 1 72 ? -11.797 -4.417 11.500 1.00 90.00 72 THR A C 1
ATOM 535 O O . THR A 1 72 ? -11.819 -4.515 10.272 1.00 90.00 72 THR A O 1
ATOM 538 N N . ILE A 1 73 ? -11.433 -3.284 12.108 1.00 89.69 73 ILE A N 1
ATOM 539 C CA . ILE A 1 73 ? -11.004 -2.083 11.382 1.00 89.69 73 ILE A CA 1
ATOM 540 C C . ILE A 1 73 ? -9.647 -2.341 10.720 1.00 89.69 73 ILE A C 1
ATOM 542 O O . ILE A 1 73 ? -9.463 -2.014 9.548 1.00 89.69 73 ILE A O 1
ATOM 546 N N . ARG A 1 74 ? -8.726 -3.008 11.426 1.00 90.38 74 ARG A N 1
ATOM 547 C CA . ARG A 1 74 ? -7.414 -3.386 10.890 1.00 90.38 74 ARG A CA 1
ATOM 548 C C . ARG A 1 74 ? -7.524 -4.277 9.659 1.00 90.38 74 ARG A C 1
ATOM 550 O O . ARG A 1 74 ? -6.829 -4.027 8.682 1.00 90.38 74 ARG A O 1
ATOM 557 N N . ALA A 1 75 ? -8.419 -5.264 9.668 1.00 90.25 75 ALA A N 1
ATOM 558 C CA . ALA A 1 75 ? -8.663 -6.120 8.510 1.00 90.25 75 ALA A CA 1
ATOM 559 C C . ALA A 1 75 ? -9.160 -5.315 7.296 1.00 90.25 75 ALA A C 1
ATOM 561 O O . ALA A 1 75 ? -8.704 -5.540 6.177 1.00 90.25 75 ALA A O 1
ATOM 562 N N . ARG A 1 76 ? -10.040 -4.325 7.511 1.00 89.62 76 ARG A N 1
ATOM 563 C CA . ARG A 1 76 ? -10.504 -3.431 6.435 1.00 89.62 76 ARG A CA 1
ATOM 564 C C . ARG A 1 76 ? -9.371 -2.577 5.873 1.00 89.62 76 ARG A C 1
ATOM 566 O O . ARG A 1 76 ? -9.273 -2.442 4.658 1.00 89.62 76 ARG A O 1
ATOM 573 N N . VAL A 1 77 ? -8.509 -2.036 6.734 1.00 92.06 77 VAL A N 1
ATOM 574 C CA . VAL A 1 77 ? -7.340 -1.253 6.305 1.00 92.06 77 VAL A CA 1
ATOM 575 C C . VAL A 1 77 ? -6.320 -2.127 5.579 1.00 92.06 77 VAL A C 1
ATOM 577 O O . VAL A 1 77 ? -5.825 -1.722 4.534 1.00 92.06 77 VAL A O 1
ATOM 580 N N . ALA A 1 78 ? -6.056 -3.344 6.059 1.00 91.75 78 ALA A N 1
ATOM 581 C CA . ALA A 1 78 ? -5.200 -4.310 5.371 1.00 91.75 78 ALA A CA 1
ATOM 582 C C . ALA A 1 78 ? -5.736 -4.647 3.969 1.00 91.75 78 ALA A C 1
ATOM 584 O O . ALA A 1 78 ? -4.961 -4.758 3.020 1.00 91.75 78 ALA A O 1
ATOM 585 N N . GLY A 1 79 ? -7.064 -4.711 3.818 1.00 90.81 79 GLY A N 1
ATOM 586 C CA . GLY A 1 79 ? -7.733 -4.870 2.527 1.00 90.81 79 GLY A CA 1
ATOM 587 C C . GLY A 1 79 ? -7.353 -3.806 1.490 1.00 90.81 79 GLY A C 1
ATOM 588 O O . GLY A 1 79 ? -7.300 -4.111 0.301 1.00 90.81 79 GLY A O 1
ATOM 589 N N . LEU A 1 80 ? -7.001 -2.586 1.919 1.00 92.25 80 LEU A N 1
ATOM 590 C CA . LEU A 1 80 ? -6.546 -1.513 1.023 1.00 92.25 80 LEU A CA 1
ATOM 591 C C . LEU A 1 80 ? -5.202 -1.823 0.348 1.00 92.25 80 LEU A C 1
ATOM 593 O O . LEU A 1 80 ? -4.867 -1.210 -0.660 1.00 92.25 80 LEU A O 1
ATOM 597 N N . TYR A 1 81 ? -4.426 -2.758 0.892 1.00 94.19 81 TYR A N 1
ATOM 598 C CA . TYR A 1 81 ? -3.095 -3.102 0.395 1.00 94.19 81 TYR A CA 1
ATOM 599 C C . TYR A 1 81 ? -3.053 -4.442 -0.329 1.00 94.19 81 TYR A C 1
ATOM 601 O O . TYR A 1 81 ? -1.990 -4.831 -0.794 1.00 94.19 81 TYR A O 1
ATOM 609 N N . LEU A 1 82 ? -4.182 -5.140 -0.492 1.00 92.75 82 LEU A N 1
ATOM 610 C CA . LEU A 1 82 ? -4.227 -6.353 -1.315 1.00 92.75 82 LEU A CA 1
ATOM 611 C C . LEU A 1 82 ? -3.684 -6.137 -2.742 1.00 92.75 82 LEU A C 1
ATOM 613 O O . LEU A 1 82 ? -2.963 -7.017 -3.211 1.00 92.75 82 LEU A O 1
ATOM 617 N N . PRO A 1 83 ? -3.902 -4.977 -3.403 1.00 92.25 83 PRO A N 1
ATOM 618 C CA . PRO A 1 83 ? -3.269 -4.702 -4.692 1.00 92.25 83 PRO A CA 1
ATOM 619 C C . PRO A 1 83 ? -1.741 -4.598 -4.657 1.00 92.25 83 PRO A C 1
ATOM 621 O O . PRO A 1 83 ? -1.098 -4.708 -5.690 1.00 92.25 83 PRO A O 1
ATOM 624 N N . LEU A 1 84 ? -1.122 -4.422 -3.489 1.00 93.94 84 LEU A N 1
ATOM 625 C CA . LEU A 1 84 ? 0.335 -4.473 -3.376 1.00 93.94 84 LEU A CA 1
ATOM 626 C C . LEU A 1 84 ? 0.870 -5.883 -3.656 1.00 93.94 84 LEU A C 1
ATOM 628 O O . LEU A 1 84 ? 1.943 -6.023 -4.231 1.00 93.94 84 LEU A O 1
ATOM 632 N N . VAL A 1 85 ? 0.123 -6.925 -3.271 1.00 91.94 85 VAL A N 1
ATOM 633 C CA . VAL A 1 85 ? 0.521 -8.323 -3.494 1.00 91.94 85 VAL A CA 1
ATOM 634 C C . VAL A 1 85 ? 0.603 -8.621 -4.987 1.00 91.94 85 VAL A C 1
ATOM 636 O O . VAL A 1 85 ? 1.577 -9.222 -5.428 1.00 91.94 85 VAL A O 1
ATOM 639 N N . THR A 1 86 ? -0.382 -8.175 -5.769 1.00 91.38 86 THR A N 1
ATOM 640 C CA . THR A 1 86 ? -0.393 -8.367 -7.226 1.00 91.38 86 THR A CA 1
ATOM 641 C C . THR A 1 86 ? 0.747 -7.606 -7.895 1.00 91.38 86 THR A C 1
ATOM 643 O O . THR A 1 86 ? 1.532 -8.226 -8.603 1.00 91.38 86 THR A O 1
ATOM 646 N N . ILE A 1 87 ? 0.944 -6.326 -7.554 1.00 91.88 87 ILE A N 1
ATOM 647 C CA . ILE A 1 87 ? 2.068 -5.516 -8.059 1.00 91.88 87 ILE A CA 1
ATOM 648 C C . ILE A 1 87 ? 3.418 -6.201 -7.794 1.00 91.88 87 ILE A C 1
ATOM 650 O O . ILE A 1 87 ? 4.262 -6.278 -8.682 1.00 91.88 87 ILE A O 1
ATOM 654 N N . VAL A 1 88 ? 3.638 -6.708 -6.576 1.00 90.25 88 VAL A N 1
ATOM 655 C CA . VAL A 1 88 ? 4.895 -7.380 -6.205 1.00 90.25 88 VAL A CA 1
ATOM 656 C C . VAL A 1 88 ? 5.085 -8.685 -6.974 1.00 90.25 88 VAL A C 1
ATOM 658 O O . VAL A 1 88 ? 6.204 -8.974 -7.389 1.00 90.25 88 VAL A O 1
ATOM 661 N N . LEU A 1 89 ? 4.020 -9.466 -7.172 1.00 89.31 89 LEU A N 1
ATOM 662 C CA . LEU A 1 89 ? 4.079 -10.699 -7.958 1.00 89.31 89 LEU A CA 1
ATOM 663 C C . LEU A 1 89 ? 4.429 -10.425 -9.425 1.00 89.31 89 LEU A C 1
ATOM 665 O O . LEU A 1 89 ? 5.248 -11.153 -9.985 1.00 89.31 89 LEU A O 1
ATOM 669 N N . ASP A 1 90 ? 3.884 -9.358 -10.011 1.00 87.38 90 ASP A N 1
ATOM 670 C CA . ASP A 1 90 ? 4.150 -8.974 -11.402 1.00 87.38 90 ASP A CA 1
ATOM 671 C C . ASP A 1 90 ? 5.623 -8.606 -11.628 1.00 87.38 90 ASP A C 1
ATOM 673 O O . ASP A 1 90 ? 6.204 -8.914 -12.670 1.00 87.38 90 ASP A O 1
ATOM 677 N N . VAL A 1 91 ? 6.264 -7.999 -10.625 1.00 85.56 91 VAL A N 1
ATOM 678 C CA . VAL A 1 91 ? 7.675 -7.594 -10.707 1.00 85.56 91 VAL A CA 1
ATOM 679 C C . VAL A 1 91 ? 8.627 -8.560 -10.011 1.00 85.56 91 VAL A C 1
ATOM 681 O O . VAL A 1 91 ? 9.826 -8.297 -9.985 1.00 85.56 91 VAL A O 1
ATOM 684 N N . ALA A 1 92 ? 8.140 -9.682 -9.470 1.00 78.62 92 ALA A N 1
ATOM 685 C CA . ALA A 1 92 ? 8.907 -10.583 -8.606 1.00 78.62 92 ALA A CA 1
ATOM 686 C C . ALA A 1 92 ? 10.225 -11.060 -9.236 1.00 78.62 92 ALA A C 1
ATOM 688 O O . ALA A 1 92 ? 11.230 -11.171 -8.541 1.00 78.62 92 ALA A O 1
ATOM 689 N N . GLY A 1 93 ? 10.247 -11.279 -10.557 1.00 73.00 93 GLY A N 1
ATOM 690 C CA . GLY A 1 93 ? 11.458 -11.662 -11.294 1.00 73.00 93 GLY A CA 1
ATOM 691 C C . GLY A 1 93 ? 12.508 -10.550 -11.442 1.00 73.00 93 GLY A C 1
ATOM 692 O O . GLY A 1 93 ? 13.644 -10.833 -11.809 1.00 73.00 93 GLY A O 1
ATOM 693 N N . GLN A 1 94 ? 12.143 -9.297 -11.168 1.00 67.06 94 GLN A N 1
ATOM 694 C CA . GLN A 1 94 ? 13.018 -8.120 -11.212 1.00 67.06 94 GLN A CA 1
ATOM 695 C C . GLN A 1 94 ? 13.495 -7.690 -9.817 1.00 67.06 94 GLN A C 1
ATOM 697 O O . GLN A 1 94 ? 14.438 -6.904 -9.698 1.00 67.06 94 GLN A O 1
ATOM 702 N N . ILE A 1 95 ? 12.841 -8.174 -8.754 1.00 68.31 95 ILE A N 1
ATOM 703 C CA . ILE A 1 95 ? 13.227 -7.868 -7.379 1.00 68.31 95 ILE A CA 1
ATOM 704 C C . ILE A 1 95 ? 14.563 -8.556 -7.130 1.00 68.31 95 ILE A C 1
ATOM 706 O O . ILE A 1 95 ? 14.663 -9.778 -7.158 1.00 68.31 95 ILE A O 1
ATOM 710 N N . HIS A 1 96 ? 15.588 -7.729 -6.940 1.00 67.81 96 HIS A N 1
ATOM 711 C CA . HIS A 1 96 ? 16.960 -8.118 -6.652 1.00 67.81 96 HIS A CA 1
ATOM 712 C C . HIS A 1 96 ? 17.033 -9.380 -5.785 1.00 67.81 96 HIS A C 1
ATOM 714 O O . HIS A 1 96 ? 16.559 -9.361 -4.650 1.00 67.81 96 HIS A O 1
ATOM 720 N N . ASP A 1 97 ? 17.655 -10.443 -6.298 1.00 65.44 97 ASP A N 1
ATOM 721 C CA . ASP A 1 97 ? 18.044 -11.585 -5.479 1.00 65.44 97 ASP A CA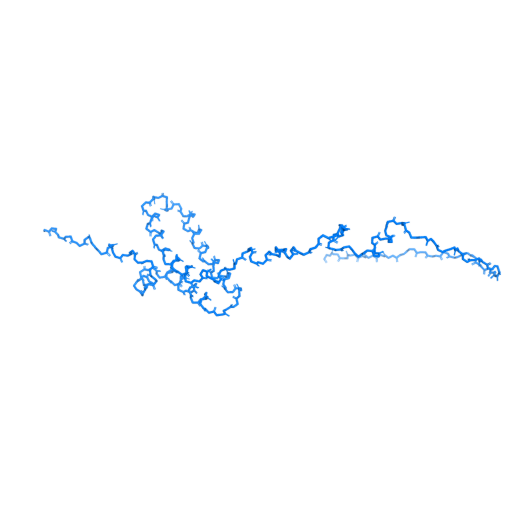 1
ATOM 722 C C . ASP A 1 97 ? 19.322 -11.196 -4.712 1.00 65.44 97 ASP A C 1
ATOM 724 O O . ASP A 1 97 ? 20.398 -11.105 -5.316 1.00 65.44 97 ASP A O 1
ATOM 728 N N . PRO A 1 98 ? 19.245 -10.949 -3.390 1.00 58.34 98 PRO A N 1
ATOM 729 C CA . PRO A 1 98 ? 20.419 -10.593 -2.598 1.00 58.34 98 PRO A CA 1
ATOM 730 C C . PRO A 1 98 ? 21.467 -11.719 -2.558 1.00 58.34 98 PRO A C 1
ATOM 732 O O . PRO A 1 98 ? 22.606 -11.475 -2.158 1.00 58.34 98 PRO A O 1
ATOM 735 N N . PHE A 1 99 ? 21.114 -12.937 -2.986 1.00 58.78 99 PHE A N 1
ATOM 736 C CA . PHE A 1 99 ? 22.013 -14.081 -3.088 1.00 58.78 99 PHE A CA 1
ATOM 737 C C . PHE A 1 99 ? 22.557 -14.313 -4.504 1.00 58.78 99 PHE A C 1
ATOM 739 O O . PHE A 1 99 ? 23.633 -14.898 -4.616 1.00 58.78 99 PHE A O 1
ATOM 746 N N . ALA A 1 100 ? 21.919 -13.799 -5.563 1.00 59.78 100 ALA A N 1
ATOM 747 C CA . ALA A 1 100 ? 22.425 -13.909 -6.941 1.00 59.78 100 ALA A CA 1
ATOM 748 C C . ALA A 1 100 ? 23.753 -13.166 -7.145 1.00 59.78 100 ALA A C 1
ATOM 750 O O . ALA A 1 100 ? 24.557 -13.528 -8.002 1.00 59.78 100 ALA A O 1
ATOM 751 N N . ASN A 1 101 ? 23.998 -12.145 -6.322 1.00 53.41 101 ASN A N 1
ATOM 752 C CA . ASN A 1 101 ? 25.223 -11.352 -6.352 1.00 53.41 101 ASN A CA 1
ATOM 753 C C . ASN A 1 101 ? 26.246 -11.812 -5.315 1.00 53.41 101 ASN A C 1
ATOM 755 O O . ASN A 1 101 ? 27.328 -11.227 -5.236 1.00 53.41 101 ASN A O 1
ATOM 759 N N . SER A 1 102 ? 25.919 -12.817 -4.497 1.00 47.94 102 SER A N 1
ATOM 760 C CA . SER A 1 102 ? 26.940 -13.465 -3.692 1.00 47.94 102 SER A CA 1
ATOM 761 C C . SER A 1 102 ? 27.842 -14.196 -4.680 1.00 47.94 102 SER A C 1
ATOM 763 O O . SER A 1 102 ? 27.349 -15.065 -5.400 1.00 47.94 102 SER A O 1
ATOM 765 N N . PRO A 1 103 ? 29.141 -13.868 -4.779 1.00 52.06 103 PRO A N 1
ATOM 766 C CA . PRO A 1 103 ? 30.067 -14.655 -5.571 1.00 52.06 103 PRO A CA 1
ATOM 767 C C . PRO A 1 103 ? 30.268 -15.994 -4.849 1.00 52.06 103 PRO A C 1
ATOM 769 O O . PRO A 1 103 ? 31.306 -16.250 -4.239 1.00 52.06 103 PRO A O 1
ATOM 772 N N . THR A 1 104 ? 29.262 -16.868 -4.871 1.00 49.94 104 THR A N 1
ATOM 773 C CA . THR A 1 104 ? 29.416 -18.265 -4.501 1.00 49.94 104 THR A CA 1
ATOM 774 C C . THR A 1 104 ? 30.235 -18.927 -5.591 1.00 49.94 104 THR A C 1
ATOM 776 O O . THR A 1 104 ? 29.710 -19.446 -6.567 1.00 49.94 104 THR A O 1
ATOM 779 N N . GLY A 1 105 ? 31.547 -18.864 -5.390 1.00 48.78 105 GLY A N 1
ATOM 780 C CA . GLY A 1 105 ? 32.481 -19.940 -5.661 1.00 48.78 105 GLY A CA 1
ATOM 781 C C . GLY A 1 105 ? 32.350 -20.608 -7.020 1.00 48.78 105 GLY A C 1
ATOM 782 O O . GLY A 1 105 ? 31.779 -21.692 -7.128 1.00 48.78 105 GLY A O 1
ATOM 783 N N . THR A 1 106 ? 33.102 -20.094 -7.991 1.00 43.47 106 THR A N 1
ATOM 784 C CA . THR A 1 106 ? 33.910 -20.993 -8.817 1.00 43.47 106 THR A CA 1
ATOM 785 C C . THR A 1 106 ? 34.814 -21.792 -7.878 1.00 43.47 106 THR A C 1
ATOM 787 O O . THR A 1 106 ? 35.900 -21.366 -7.489 1.00 43.47 106 THR A O 1
ATOM 790 N N . ARG A 1 107 ? 34.301 -22.942 -7.435 1.00 50.28 107 ARG A N 1
ATOM 791 C CA . ARG A 1 107 ? 35.094 -24.057 -6.933 1.00 50.28 107 ARG A CA 1
ATOM 792 C C . ARG A 1 107 ? 35.855 -24.628 -8.123 1.00 50.28 107 ARG A C 1
ATOM 794 O O . ARG A 1 107 ? 35.430 -25.625 -8.687 1.00 50.28 107 ARG A O 1
ATOM 801 N N . GLU A 1 108 ? 36.968 -24.003 -8.475 1.00 46.09 108 GLU A N 1
ATOM 802 C CA . GLU A 1 108 ? 38.021 -24.693 -9.206 1.00 46.09 108 GLU A CA 1
ATOM 803 C C . GLU A 1 108 ? 39.323 -24.599 -8.409 1.00 46.09 108 GLU A C 1
ATOM 805 O O . GLU A 1 108 ? 39.822 -23.530 -8.069 1.00 46.09 108 GLU A O 1
ATOM 810 N N . ASP A 1 109 ? 39.776 -25.800 -8.069 1.00 39.88 109 ASP A N 1
ATOM 811 C CA . ASP A 1 109 ? 41.128 -26.224 -7.755 1.00 39.88 109 ASP A CA 1
ATOM 812 C C . ASP A 1 109 ? 41.791 -25.837 -6.427 1.00 39.88 109 ASP A C 1
ATOM 814 O O . ASP A 1 109 ? 42.391 -24.788 -6.204 1.00 39.88 109 ASP A O 1
ATOM 818 N N . ARG A 1 110 ? 41.770 -26.858 -5.557 1.00 50.28 110 ARG A N 1
ATOM 819 C CA . ARG A 1 110 ? 42.893 -27.319 -4.732 1.00 50.28 110 ARG A CA 1
ATOM 820 C C . ARG A 1 110 ? 44.250 -26.758 -5.190 1.00 50.28 110 ARG A C 1
ATOM 822 O O . ARG A 1 110 ? 44.900 -27.354 -6.041 1.00 50.28 110 ARG A O 1
ATOM 829 N N . ASN A 1 111 ? 44.762 -25.755 -4.489 1.00 41.91 111 ASN A N 1
ATOM 830 C CA . ASN A 1 111 ? 46.124 -25.816 -3.963 1.00 41.91 111 ASN A CA 1
ATOM 831 C C . ASN A 1 111 ? 46.284 -24.791 -2.838 1.00 41.91 111 ASN A C 1
ATOM 833 O O . ASN A 1 111 ? 45.912 -23.629 -2.978 1.00 41.91 111 ASN A O 1
ATOM 837 N N . GLY A 1 112 ? 46.796 -25.236 -1.695 1.00 51.28 112 GLY A N 1
ATOM 838 C CA . GLY A 1 112 ? 46.918 -24.411 -0.505 1.00 51.28 112 GLY A CA 1
ATOM 839 C C . GLY A 1 112 ? 47.915 -23.273 -0.695 1.00 51.28 112 GLY A C 1
ATOM 840 O O . GLY A 1 112 ? 49.097 -23.522 -0.886 1.00 51.28 112 GLY A O 1
ATOM 841 N N . ASN A 1 113 ? 47.443 -22.035 -0.565 1.00 46.12 113 ASN A N 1
ATOM 842 C CA . ASN A 1 113 ? 48.159 -20.988 0.157 1.00 46.12 113 ASN A CA 1
ATOM 843 C C . ASN A 1 113 ? 47.169 -19.873 0.514 1.00 46.12 113 ASN A C 1
ATOM 845 O O . ASN A 1 113 ? 46.808 -19.040 -0.318 1.00 46.12 113 ASN A O 1
ATOM 849 N N . SER A 1 114 ? 46.696 -19.880 1.758 1.00 50.28 114 SER A N 1
ATOM 850 C CA . SER A 1 114 ? 45.837 -18.842 2.322 1.00 50.28 114 SER A CA 1
ATOM 851 C C . SER A 1 114 ? 46.527 -17.481 2.234 1.00 50.28 114 SER A C 1
ATOM 853 O O . SER A 1 114 ? 47.382 -17.152 3.055 1.00 50.28 114 SER A O 1
ATOM 855 N N . THR A 1 115 ? 46.139 -16.679 1.247 1.00 53.81 115 THR A N 1
ATOM 856 C CA . THR A 1 115 ? 46.542 -15.278 1.148 1.00 53.81 115 THR A CA 1
ATOM 857 C C . THR A 1 115 ? 45.260 -14.468 1.022 1.00 53.81 115 THR A C 1
ATOM 859 O O . THR A 1 115 ? 44.559 -14.547 0.019 1.00 53.81 115 THR A O 1
ATOM 862 N N . SER A 1 116 ? 44.909 -13.779 2.107 1.00 56.41 116 SER A N 1
ATOM 863 C CA . SER A 1 116 ? 43.729 -12.918 2.220 1.00 56.41 116 SER A CA 1
ATOM 864 C C . SER A 1 116 ? 43.655 -11.916 1.051 1.00 56.41 116 SER A C 1
ATOM 866 O O . SER A 1 116 ? 44.695 -11.345 0.695 1.00 56.41 116 SER A O 1
ATOM 868 N N . PRO A 1 117 ? 42.475 -11.666 0.448 1.00 57.75 117 PRO A N 1
ATOM 869 C CA . PRO A 1 117 ? 42.342 -10.744 -0.671 1.00 57.75 117 PRO A CA 1
ATOM 870 C C . PRO A 1 117 ? 42.425 -9.311 -0.136 1.00 57.75 117 PRO A C 1
ATOM 872 O O . PRO A 1 117 ? 41.447 -8.738 0.330 1.00 57.75 117 PRO A O 1
ATOM 875 N N . GLY A 1 118 ? 43.628 -8.743 -0.142 1.00 59.59 118 GLY A N 1
ATOM 876 C CA . GLY A 1 118 ? 43.851 -7.360 0.288 1.00 59.59 118 GLY A CA 1
ATOM 877 C C . GLY A 1 118 ? 45.285 -7.031 0.683 1.00 59.59 118 GLY A C 1
ATOM 878 O O . GLY A 1 118 ? 45.626 -5.858 0.809 1.00 59.59 118 GLY A O 1
ATOM 879 N N . VAL A 1 119 ? 46.151 -8.033 0.852 1.00 63.97 119 VAL A N 1
ATOM 880 C CA . VAL A 1 119 ? 47.528 -7.807 1.304 1.00 63.97 119 VAL A CA 1
ATOM 881 C C . VAL A 1 119 ? 48.498 -8.092 0.163 1.00 63.97 119 VAL A C 1
ATOM 883 O O . VAL A 1 119 ? 48.681 -9.237 -0.239 1.00 63.97 119 VAL A O 1
ATOM 886 N N . ASN A 1 120 ? 49.134 -7.044 -0.367 1.00 74.12 120 ASN A N 1
ATOM 887 C CA . ASN A 1 120 ? 50.191 -7.197 -1.365 1.00 74.12 120 ASN A CA 1
ATOM 888 C C . ASN A 1 120 ? 51.355 -8.001 -0.743 1.00 74.12 120 ASN A C 1
ATOM 890 O O . ASN A 1 120 ? 51.940 -7.535 0.240 1.00 74.12 120 ASN A O 1
ATOM 894 N N . PRO A 1 121 ? 51.736 -9.166 -1.301 1.00 68.25 121 PRO A N 1
ATOM 895 C CA . PRO A 1 121 ? 52.756 -10.037 -0.717 1.00 68.25 121 PRO A CA 1
ATOM 896 C C . PRO A 1 121 ? 54.105 -9.341 -0.501 1.00 68.25 121 PRO A C 1
ATOM 898 O O . PRO A 1 121 ? 54.795 -9.636 0.469 1.00 68.25 121 PRO A O 1
ATOM 901 N N . LYS A 1 122 ? 54.464 -8.363 -1.349 1.00 66.06 122 LYS A N 1
ATOM 902 C CA . LYS A 1 122 ? 55.683 -7.553 -1.164 1.00 66.06 122 LYS A CA 1
ATOM 903 C C . LYS A 1 122 ? 55.621 -6.679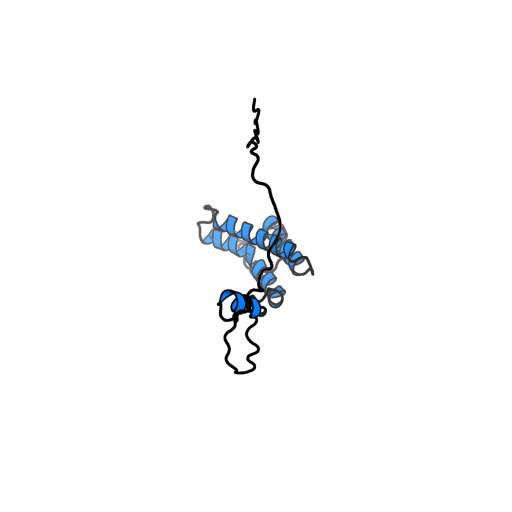 0.087 1.00 66.06 122 LYS A C 1
ATOM 905 O O . LYS A 1 122 ? 56.629 -6.520 0.767 1.00 66.06 122 LYS A O 1
ATOM 910 N N . VAL A 1 123 ? 54.447 -6.122 0.387 1.00 69.94 123 VAL A N 1
ATOM 911 C CA . VAL A 1 123 ? 54.226 -5.283 1.573 1.00 69.94 123 VAL A CA 1
ATOM 912 C C . VAL A 1 123 ? 54.252 -6.147 2.830 1.00 69.94 123 VAL A C 1
ATOM 914 O O . VAL A 1 123 ? 54.939 -5.804 3.786 1.00 69.94 123 VAL A O 1
ATOM 917 N N . ALA A 1 124 ? 53.594 -7.308 2.804 1.00 77.81 124 ALA A N 1
ATOM 918 C CA . ALA A 1 124 ? 53.662 -8.266 3.906 1.00 77.81 124 ALA A CA 1
ATOM 919 C C . ALA A 1 124 ? 55.100 -8.729 4.178 1.00 77.81 124 ALA A C 1
ATOM 921 O O . ALA A 1 124 ? 55.509 -8.787 5.333 1.00 77.81 124 ALA A O 1
ATOM 922 N N . LEU A 1 125 ? 55.886 -8.999 3.130 1.00 77.94 125 LEU A N 1
ATOM 923 C CA . LEU A 1 125 ? 57.273 -9.445 3.263 1.00 77.94 125 LEU A CA 1
ATOM 924 C C . LEU A 1 125 ? 58.196 -8.350 3.823 1.00 77.94 125 LEU A C 1
ATOM 926 O O . LEU A 1 125 ? 59.051 -8.642 4.656 1.00 77.94 125 LEU A O 1
ATOM 930 N N . ALA A 1 126 ? 57.992 -7.092 3.417 1.00 69.69 126 ALA A N 1
ATOM 931 C CA . ALA A 1 126 ? 58.714 -5.946 3.970 1.00 69.69 126 ALA A CA 1
ATOM 932 C C . ALA A 1 126 ? 58.391 -5.712 5.459 1.00 69.69 126 ALA A C 1
ATOM 934 O O . ALA A 1 126 ? 59.279 -5.359 6.229 1.00 69.69 126 ALA A O 1
ATOM 935 N N . ILE A 1 127 ? 57.140 -5.942 5.875 1.00 65.88 127 ILE A N 1
ATOM 936 C CA . ILE A 1 127 ? 56.706 -5.803 7.276 1.00 65.88 127 ILE A CA 1
ATOM 937 C C . ILE A 1 127 ? 57.162 -6.997 8.127 1.00 65.88 127 ILE A C 1
ATOM 939 O O . ILE A 1 127 ? 57.531 -6.821 9.284 1.00 65.88 127 ILE A O 1
ATOM 943 N N . ALA A 1 128 ? 57.179 -8.207 7.562 1.00 70.69 128 ALA A N 1
ATOM 944 C CA . ALA A 1 128 ? 57.553 -9.432 8.268 1.00 70.69 128 ALA A CA 1
ATOM 945 C C . ALA A 1 128 ? 59.053 -9.527 8.609 1.00 70.69 128 ALA A C 1
ATOM 947 O O . ALA A 1 128 ? 59.464 -10.478 9.268 1.00 70.69 128 ALA A O 1
ATOM 948 N N . GLY A 1 129 ? 59.884 -8.576 8.162 1.00 60.31 129 GLY A N 1
ATOM 949 C CA . GLY A 1 129 ? 61.306 -8.501 8.522 1.00 60.31 129 GLY A CA 1
ATOM 950 C C . GLY A 1 129 ? 62.174 -9.632 7.956 1.00 60.31 129 GLY A C 1
ATOM 951 O O . GLY A 1 129 ? 63.356 -9.718 8.277 1.00 60.31 129 GLY A O 1
ATOM 952 N N . ILE A 1 130 ? 61.619 -10.484 7.091 1.00 65.56 130 ILE A N 1
ATOM 953 C CA . ILE A 1 130 ? 62.311 -11.618 6.467 1.00 65.56 130 ILE A CA 1
ATOM 954 C C . ILE A 1 130 ? 62.775 -11.257 5.050 1.00 65.56 130 ILE A C 1
ATOM 956 O O . ILE A 1 130 ? 62.393 -11.865 4.055 1.00 65.56 130 ILE A O 1
ATOM 960 N N . GLY A 1 131 ? 63.592 -10.215 4.946 1.00 53.50 131 GLY A N 1
ATOM 961 C CA . GLY A 1 131 ? 64.196 -9.778 3.692 1.00 53.50 131 GLY A CA 1
ATOM 962 C C . GLY A 1 131 ? 65.587 -9.242 3.968 1.00 53.50 131 GLY A C 1
ATOM 963 O O . GLY A 1 131 ? 65.737 -8.133 4.464 1.00 53.50 131 GLY A O 1
ATOM 964 N N . SER A 1 132 ? 66.584 -10.080 3.698 1.00 50.31 132 SER A N 1
ATOM 965 C CA . SER A 1 132 ? 68.007 -9.865 3.955 1.00 50.31 132 SER A CA 1
ATOM 966 C C . SER A 1 132 ? 68.518 -8.488 3.503 1.00 50.31 132 SER A C 1
ATOM 968 O O . SER A 1 132 ? 68.215 -8.020 2.406 1.00 50.31 132 SER A O 1
ATOM 970 N N . ALA A 1 133 ? 69.331 -7.876 4.362 1.00 54.47 133 ALA A N 1
ATOM 971 C CA . ALA A 1 133 ? 70.028 -6.613 4.154 1.00 54.47 133 ALA A CA 1
ATOM 972 C C . ALA A 1 133 ? 70.931 -6.600 2.904 1.00 54.47 133 ALA A C 1
ATOM 974 O O . ALA A 1 133 ? 71.497 -7.631 2.533 1.00 54.47 133 ALA A O 1
ATOM 975 N N . PRO A 1 134 ? 71.241 -5.401 2.384 1.00 44.38 134 PRO A N 1
ATOM 976 C CA . PRO A 1 134 ? 72.577 -5.095 1.909 1.00 44.38 134 PRO A CA 1
ATOM 977 C C . PRO A 1 134 ? 73.276 -4.098 2.853 1.00 44.38 134 PRO A C 1
ATOM 979 O O . PRO A 1 134 ? 72.719 -3.094 3.288 1.00 44.38 134 PRO A O 1
ATOM 982 N N . SER A 1 135 ? 74.519 -4.448 3.170 1.00 46.22 135 SER A N 1
ATOM 983 C CA . SER A 1 135 ? 75.541 -3.782 3.991 1.00 46.22 135 SER A CA 1
ATOM 984 C C . SER A 1 135 ? 75.733 -2.265 3.778 1.00 46.22 135 SER A C 1
ATOM 986 O O . SER A 1 135 ? 75.520 -1.781 2.666 1.00 46.22 135 SER A O 1
ATOM 988 N N . PRO A 1 136 ? 76.258 -1.524 4.781 1.00 52.00 136 PRO A N 1
ATOM 989 C CA . PRO A 1 136 ? 76.511 -0.088 4.666 1.00 52.00 136 PRO A CA 1
ATOM 990 C C . PRO A 1 136 ? 77.762 0.208 3.815 1.00 52.00 136 PRO A C 1
ATOM 992 O O . PRO A 1 136 ? 78.782 -0.475 3.971 1.00 52.00 136 PRO A O 1
ATOM 995 N N . PRO A 1 137 ? 77.752 1.241 2.952 1.00 45.25 137 PRO A N 1
ATOM 996 C CA . PRO A 1 137 ? 78.970 1.727 2.328 1.00 45.25 137 PRO A CA 1
ATOM 997 C C . PRO A 1 137 ? 79.748 2.628 3.298 1.00 45.25 137 PRO A C 1
ATOM 999 O O . PRO A 1 137 ? 79.194 3.451 4.025 1.00 45.25 137 PRO A O 1
ATOM 1002 N N . ARG A 1 138 ? 81.062 2.410 3.306 1.00 44.09 138 ARG A N 1
ATOM 1003 C CA . ARG A 1 138 ? 82.079 3.057 4.139 1.00 44.09 138 ARG A CA 1
ATOM 1004 C C . ARG A 1 138 ? 82.217 4.549 3.809 1.00 44.09 138 ARG A C 1
ATOM 1006 O O . ARG A 1 138 ? 82.107 4.950 2.655 1.00 44.09 138 ARG A O 1
ATOM 1013 N N . THR A 1 139 ? 82.532 5.333 4.835 1.00 43.31 139 THR A N 1
ATOM 1014 C CA . THR A 1 139 ? 82.967 6.738 4.776 1.00 43.31 139 THR A CA 1
ATOM 1015 C C . THR A 1 139 ? 84.292 6.916 4.026 1.00 43.31 139 THR A C 1
ATOM 1017 O O . THR A 1 139 ? 85.165 6.049 4.131 1.00 43.31 139 THR A O 1
ATOM 1020 N N . PRO A 1 140 ? 84.512 8.103 3.437 1.00 44.16 140 PRO A N 1
ATOM 1021 C CA . PRO A 1 140 ? 85.791 8.797 3.582 1.00 44.16 140 PRO A CA 1
ATOM 1022 C C . PRO A 1 140 ? 85.624 10.203 4.198 1.00 44.16 140 PRO A C 1
ATOM 1024 O O . PRO A 1 140 ? 84.890 11.045 3.688 1.00 44.16 140 PRO A O 1
ATOM 1027 N N . THR A 1 141 ? 86.332 10.408 5.311 1.00 40.22 141 THR A N 1
ATOM 1028 C CA . THR A 1 141 ? 87.042 11.625 5.781 1.00 40.22 141 THR A CA 1
ATOM 1029 C C . THR A 1 141 ? 87.541 12.500 4.607 1.00 40.22 141 THR A C 1
ATOM 1031 O O . THR A 1 141 ? 87.923 11.940 3.589 1.00 40.22 141 THR A O 1
ATOM 1034 N N . GLU A 1 142 ? 87.620 13.835 4.571 1.00 34.34 142 GLU A N 1
ATOM 1035 C CA . GLU A 1 142 ? 87.663 14.989 5.492 1.00 34.34 142 GLU A CA 1
ATOM 1036 C C . GLU A 1 142 ? 87.090 16.205 4.703 1.00 34.34 142 GLU A C 1
ATOM 1038 O O . GLU A 1 142 ? 87.183 16.222 3.479 1.00 34.34 142 GLU A O 1
ATOM 1043 N N . LEU A 1 143 ? 86.465 17.245 5.266 1.00 39.72 143 LEU A N 1
ATOM 1044 C CA . LEU A 1 143 ? 87.146 18.399 5.866 1.00 39.72 143 LEU A CA 1
ATOM 1045 C C . LEU A 1 143 ? 86.106 19.406 6.416 1.00 39.72 143 LEU A C 1
ATOM 1047 O O . LEU A 1 143 ? 85.239 19.878 5.687 1.00 39.72 143 LEU A O 1
ATOM 1051 N N . ASN A 1 144 ? 86.338 19.827 7.663 1.00 36.50 144 ASN A N 1
ATOM 1052 C CA . ASN A 1 144 ? 86.423 21.239 8.061 1.00 36.50 144 ASN A CA 1
ATOM 1053 C C . ASN A 1 144 ? 85.130 22.057 8.347 1.00 36.50 144 ASN A C 1
ATOM 1055 O O . ASN A 1 144 ? 84.483 22.595 7.457 1.00 36.50 144 ASN A O 1
ATOM 1059 N N . ASN A 1 145 ? 84.910 22.265 9.657 1.00 35.09 145 ASN A N 1
ATOM 1060 C CA . ASN A 1 145 ? 84.617 23.543 10.335 1.00 35.09 145 ASN A CA 1
ATOM 1061 C C . ASN A 1 145 ? 83.303 24.315 10.070 1.00 35.09 145 ASN A C 1
ATOM 1063 O O . ASN A 1 145 ? 83.213 25.117 9.148 1.00 35.09 145 ASN A O 1
ATOM 1067 N N . ASN A 1 146 ? 82.349 24.227 11.017 1.00 32.72 146 ASN A N 1
ATOM 1068 C CA . ASN A 1 146 ? 82.065 25.281 12.025 1.00 32.72 146 ASN A CA 1
ATOM 1069 C C . ASN A 1 146 ? 80.678 25.108 12.693 1.00 32.72 146 ASN A C 1
ATOM 1071 O O . ASN A 1 146 ? 79.639 25.085 12.042 1.00 32.72 146 ASN A O 1
ATOM 1075 N N . ARG A 1 147 ? 80.676 25.015 14.028 1.00 37.50 147 ARG A N 1
ATOM 1076 C CA . ARG A 1 147 ? 79.513 24.991 14.945 1.00 37.50 147 ARG A CA 1
ATOM 1077 C C . ARG A 1 147 ? 79.191 26.440 15.408 1.00 37.50 147 ARG A C 1
ATOM 1079 O O . ARG A 1 147 ? 80.051 27.297 15.238 1.00 37.50 147 ARG A O 1
ATOM 1086 N N . PRO A 1 148 ? 78.178 26.658 16.271 1.00 46.09 148 PRO A N 1
ATOM 1087 C CA . PRO A 1 148 ? 76.720 26.753 16.077 1.00 46.09 148 PRO A CA 1
ATOM 1088 C C . PRO A 1 148 ? 76.218 28.215 16.142 1.00 46.09 148 PRO A C 1
ATOM 1090 O O . PRO A 1 148 ? 76.858 29.027 16.788 1.00 46.09 148 PRO A O 1
ATOM 1093 N N . GLU A 1 149 ? 75.018 28.541 15.647 1.00 39.84 149 GLU A N 1
ATOM 1094 C CA . GLU A 1 149 ? 74.333 29.781 16.066 1.00 39.84 149 GLU A CA 1
ATOM 1095 C C . GLU A 1 149 ? 72.830 29.556 16.301 1.00 39.84 149 GLU A C 1
ATOM 1097 O O . GLU A 1 149 ? 72.128 28.907 15.525 1.00 39.84 149 GLU A O 1
ATOM 1102 N N . LYS A 1 150 ? 72.374 30.086 17.442 1.00 49.31 150 LYS A N 1
ATOM 1103 C CA . LYS A 1 150 ? 70.985 30.204 17.909 1.00 49.31 150 LYS A CA 1
ATOM 1104 C C . LYS A 1 150 ? 70.111 30.872 16.841 1.00 49.31 150 LYS A C 1
ATOM 1106 O O . LYS A 1 150 ? 70.605 31.749 16.150 1.00 49.31 150 LYS A O 1
ATOM 1111 N N . ASN A 1 151 ? 68.799 30.599 16.821 1.00 42.19 151 ASN A N 1
ATOM 1112 C CA . ASN A 1 151 ? 67.783 31.650 17.009 1.00 42.19 151 ASN A CA 1
ATOM 1113 C C . ASN A 1 151 ? 66.331 31.127 17.005 1.00 42.19 151 ASN A C 1
ATOM 1115 O O . ASN A 1 151 ? 65.837 30.588 16.025 1.00 42.19 151 ASN A O 1
ATOM 1119 N N . LYS A 1 152 ? 65.686 31.385 18.152 1.00 46.31 152 LYS A N 1
ATOM 1120 C CA . LYS A 1 152 ? 64.300 31.827 18.391 1.00 46.31 152 LYS A CA 1
ATOM 1121 C C . LYS A 1 152 ? 63.130 31.090 17.721 1.00 46.31 152 LYS A C 1
ATOM 1123 O O . LYS A 1 152 ? 62.802 31.297 16.560 1.00 46.31 152 LYS A O 1
ATOM 1128 N N . ALA A 1 153 ? 62.379 30.400 18.582 1.00 50.22 153 ALA A N 1
ATOM 1129 C CA . ALA A 1 153 ? 60.938 30.220 18.455 1.00 50.22 153 ALA A CA 1
ATOM 1130 C C . ALA A 1 153 ? 60.217 31.580 18.440 1.00 50.22 153 ALA A C 1
ATOM 1132 O O . ALA A 1 153 ? 60.502 32.421 19.290 1.00 50.22 153 ALA A O 1
ATOM 1133 N N . MET A 1 154 ? 59.273 31.765 17.517 1.00 41.78 154 MET A N 1
ATOM 1134 C CA . MET A 1 154 ? 58.175 32.733 17.608 1.00 41.78 154 MET A CA 1
ATOM 1135 C C . MET A 1 154 ? 57.154 32.404 16.515 1.00 41.78 154 MET A C 1
ATOM 1137 O O . MET A 1 154 ? 57.385 32.711 15.353 1.00 41.78 154 MET A O 1
ATOM 1141 N N . LEU A 1 155 ? 56.022 31.805 16.882 1.00 53.31 155 LEU A N 1
ATOM 1142 C CA . LEU A 1 155 ? 54.792 31.883 16.094 1.00 53.31 155 LEU A CA 1
ATOM 1143 C C . LEU A 1 155 ? 53.654 32.177 17.075 1.00 53.31 155 LEU A C 1
ATOM 1145 O O . LEU A 1 155 ? 53.080 31.273 17.676 1.00 53.31 155 LEU A O 1
ATOM 1149 N N . ASN A 1 156 ? 53.401 33.470 17.282 1.00 45.69 156 ASN A N 1
ATOM 1150 C CA . ASN A 1 156 ? 52.193 33.962 17.934 1.00 45.69 156 ASN A CA 1
ATOM 1151 C C . ASN A 1 156 ? 51.048 33.906 16.918 1.00 45.69 156 ASN A C 1
ATOM 1153 O O . ASN A 1 156 ? 51.182 34.453 15.824 1.00 45.69 156 ASN A O 1
ATOM 1157 N N . LEU A 1 157 ? 49.926 33.299 17.297 1.00 55.75 157 LEU A N 1
ATOM 1158 C CA . LEU A 1 157 ? 48.655 33.436 16.592 1.00 55.75 157 LEU A CA 1
ATOM 1159 C C . LEU A 1 157 ? 47.658 34.049 17.579 1.00 55.75 157 LEU A C 1
ATOM 1161 O O . LEU A 1 157 ? 47.067 33.355 18.401 1.00 55.75 157 LEU A O 1
ATOM 1165 N N . GLU A 1 158 ? 47.571 35.375 17.550 1.00 50.66 158 GLU A N 1
ATOM 1166 C CA . GLU A 1 158 ? 46.609 36.155 18.330 1.00 50.66 158 GLU A CA 1
ATOM 1167 C C . GLU A 1 158 ? 45.240 36.043 17.638 1.00 50.66 158 GLU A C 1
ATOM 1169 O O . GLU A 1 158 ? 45.087 36.400 16.468 1.00 50.66 158 GLU A O 1
ATOM 1174 N N . LEU A 1 159 ? 44.273 35.459 18.343 1.00 45.44 159 LEU A N 1
ATOM 1175 C CA . LEU A 1 159 ? 42.897 35.231 17.905 1.00 45.44 159 LEU A CA 1
ATOM 1176 C C . LEU A 1 159 ? 42.033 36.295 18.583 1.00 45.44 159 LEU A C 1
ATOM 1178 O O . LEU A 1 159 ? 41.497 36.083 19.669 1.00 45.44 159 LEU A O 1
ATOM 1182 N N . SER A 1 160 ? 41.885 37.440 17.921 1.00 52.00 160 SER A N 1
ATOM 1183 C CA . SER A 1 160 ? 40.957 38.481 18.355 1.00 52.00 160 SER A CA 1
ATOM 1184 C C . SER A 1 160 ? 39.515 38.006 18.134 1.00 52.00 160 SER A C 1
ATOM 1186 O O . SER A 1 160 ? 39.062 37.837 17.000 1.00 52.00 160 SER A O 1
ATOM 1188 N N . ARG A 1 161 ? 38.796 37.743 19.230 1.00 47.38 161 ARG A N 1
ATOM 1189 C CA . ARG A 1 161 ? 37.329 37.678 19.266 1.00 47.38 161 ARG A CA 1
ATOM 1190 C C . ARG A 1 161 ? 36.844 38.782 20.192 1.00 47.38 161 ARG A C 1
ATOM 1192 O O . ARG A 1 161 ? 37.013 38.652 21.401 1.00 47.38 161 ARG A O 1
ATOM 1199 N N . GLN A 1 162 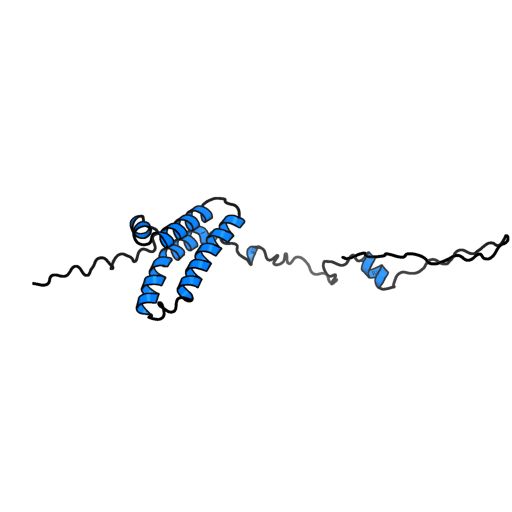? 36.210 39.796 19.618 1.00 46.19 162 GLN A N 1
ATOM 1200 C CA . GLN A 1 162 ? 35.045 40.487 20.172 1.00 46.19 162 GLN A CA 1
ATOM 1201 C C . GLN A 1 162 ? 34.335 41.239 19.052 1.00 46.19 162 GLN A C 1
ATOM 1203 O O . GLN A 1 162 ? 35.033 41.931 18.281 1.00 46.19 162 GLN A O 1
#

Foldseek 3Di:
DDDDPPPPVVPLPPLDLDPVLCVVVVVLSVLLVLQLVCLVDPDDPVSNVVSVVVNVVVVVVCVPDPVCPDVVSVVVVVSNCSVVVVSCVVNVVVPDDPCVPVPPDPPDDDDDDDDDPPDDVVNVCVVVPVDDDDDDDDDDDDDDDDDDDDDDDDDDDDDDDD